Protein AF-A0A1C0SWZ0-F1 (afdb_monomer)

Solvent-accessible surface area (backbone atoms only — not comparable to full-atom values): 7852 Å² total; per-residue (Å²): 133,83,82,77,79,76,58,54,79,42,74,40,42,30,32,33,22,39,70,87,77,15,46,44,78,47,62,51,72,44,34,51,73,51,51,75,74,72,53,58,94,83,51,32,75,45,82,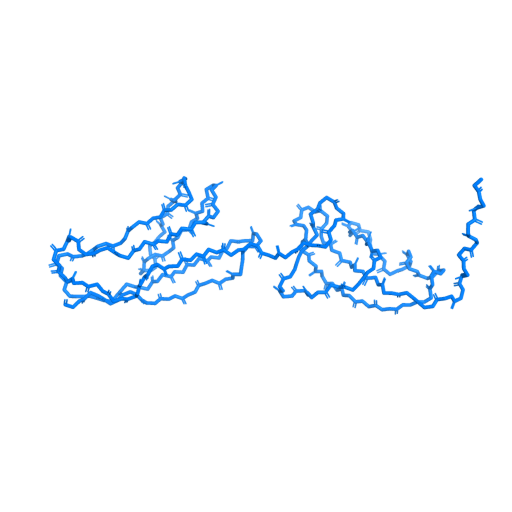39,81,70,53,64,86,59,31,29,40,55,96,91,35,87,37,73,44,62,72,63,50,68,77,51,47,71,30,44,29,67,55,74,38,65,27,38,39,41,61,44,59,71,71,34,62,41,28,49,72,89,41,82,40,84,37,61,86,20,50,55,76,49,63,32,68,51,70,46,74,46,42,38,39,36,78,50,87,72,35,72,74,44,76,51,63,38,38,27,85

Mean predicted aligned error: 4.79 Å

Sequence (137 aa):
MSEEQIDPQMTVNFTIFDPVTGRIDRTGFCVFADVELQKRQGEGLILGSADDVTQYVLDDVITDRPAFSISKTQIAADDVDEAVMHGLPDPVVVKIDDVEHEVAGGSISISSPMPATYRIEIDHWPYLPFNAEIVAS

Foldseek 3Di:
DDPPPQDQQDKFKKWKAQPVQQQTPDIDIDGNVCQVVVDDPRIDMATDDADRQQWGADPRDTGGQDDKDWPDQEFALCQPTKIKIAQADAFFWKAKPNDTDTDHPGMDIDHHNDWDKIWIWGDDPPHHTDIDIRTHD

Radius of gyration: 21.5 Å; Cα contacts (8 Å, |Δi|>4): 296; chains: 1; bounding box: 46×24×67 Å

Nearest PDB structures (foldseek):
  6hpd-assembly1_A  TM=3.408E-01  e=1.268E-01  Formosa agariphila KMM 3901
  5xtz-assembly2_D  TM=4.736E-01  e=1.161E+00  Homo sapiens
  5r69-assembly2_A  TM=4.031E-01  e=4.243E+00  Homo sapiens
  5xtz-assembly2_B  TM=3.197E-01  e=2.610E+00  Homo sapiens

Structure (mmCIF, N/CA/C/O backbone):
data_AF-A0A1C0SWZ0-F1
#
_entry.id   AF-A0A1C0SWZ0-F1
#
loop_
_atom_site.group_PDB
_atom_site.id
_atom_site.type_symbol
_atom_site.label_atom_id
_atom_site.label_alt_id
_atom_site.label_comp_id
_atom_site.label_asym_id
_atom_site.label_entity_id
_atom_site.label_seq_id
_atom_site.pdbx_PDB_ins_code
_atom_site.Cartn_x
_atom_site.Cartn_y
_atom_site.Cartn_z
_atom_site.occupancy
_atom_site.B_iso_or_equiv
_atom_site.auth_seq_id
_atom_site.auth_comp_id
_atom_site.auth_asym_id
_atom_site.auth_atom_id
_atom_site.pdbx_PDB_model_num
ATOM 1 N N . MET A 1 1 ? 7.107 9.648 -40.288 1.00 46.03 1 MET A N 1
ATOM 2 C CA . MET A 1 1 ? 7.462 9.515 -38.864 1.00 46.03 1 MET A CA 1
ATOM 3 C C . MET A 1 1 ? 8.928 9.157 -38.834 1.00 46.03 1 MET A C 1
ATOM 5 O O . MET A 1 1 ? 9.271 8.102 -39.342 1.00 46.03 1 MET A O 1
ATOM 9 N N . SER A 1 2 ? 9.792 10.083 -38.428 1.00 48.81 2 SER A N 1
ATOM 10 C CA . SER A 1 2 ? 11.216 9.797 -38.262 1.00 48.81 2 SER A CA 1
ATOM 11 C C . SER A 1 2 ? 11.376 8.892 -37.048 1.00 48.81 2 SER A C 1
ATOM 13 O O . SER A 1 2 ? 10.945 9.272 -35.962 1.00 48.81 2 SER A O 1
ATOM 15 N N . GLU A 1 3 ? 11.947 7.706 -37.241 1.00 55.59 3 GLU A N 1
ATOM 16 C CA . GLU A 1 3 ? 12.510 6.924 -36.144 1.00 55.59 3 GLU A CA 1
ATOM 17 C C . GLU A 1 3 ? 13.625 7.775 -35.536 1.00 55.59 3 GLU A C 1
ATOM 19 O O . GLU A 1 3 ? 14.647 8.035 -36.174 1.00 55.59 3 GLU A O 1
ATOM 24 N N . GLU A 1 4 ? 13.375 8.321 -34.352 1.00 64.69 4 GLU A N 1
ATOM 25 C CA . GLU A 1 4 ? 14.393 9.016 -33.581 1.00 64.69 4 GLU A CA 1
ATOM 26 C C . GLU A 1 4 ? 15.461 7.971 -33.236 1.00 64.69 4 GLU A C 1
ATOM 28 O O . GLU A 1 4 ? 15.193 6.996 -32.534 1.00 64.69 4 GLU A O 1
ATOM 33 N N . GLN A 1 5 ? 16.645 8.098 -33.838 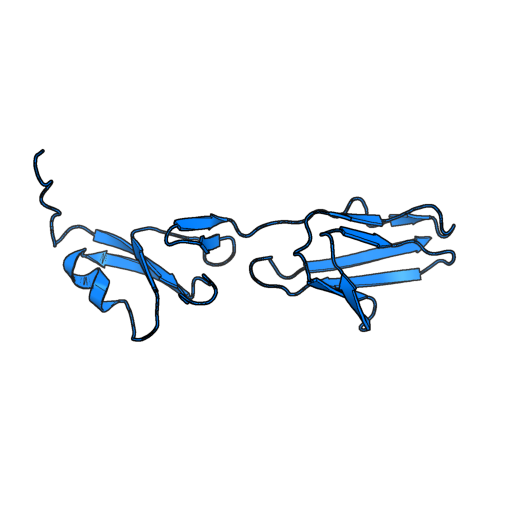1.00 66.81 5 GLN A N 1
ATOM 34 C CA . GLN A 1 5 ? 17.755 7.189 -33.577 1.00 66.81 5 GLN A CA 1
ATOM 35 C C . GLN A 1 5 ? 18.199 7.397 -32.128 1.00 66.81 5 GLN A C 1
ATOM 37 O O . GLN A 1 5 ? 18.814 8.413 -31.811 1.00 66.81 5 GLN A O 1
ATOM 42 N N . ILE A 1 6 ? 17.864 6.451 -31.250 1.00 75.44 6 ILE A N 1
ATOM 43 C CA . ILE A 1 6 ? 18.332 6.455 -29.863 1.00 75.44 6 ILE A CA 1
ATOM 44 C C . ILE A 1 6 ? 19.851 6.269 -29.886 1.00 75.44 6 ILE A C 1
ATOM 46 O O . ILE A 1 6 ? 20.347 5.277 -30.424 1.00 75.44 6 ILE A O 1
ATOM 50 N N . ASP A 1 7 ? 20.586 7.231 -29.326 1.00 87.00 7 ASP A N 1
ATOM 51 C CA . ASP A 1 7 ? 22.040 7.149 -29.202 1.00 87.00 7 ASP A CA 1
ATOM 52 C C . ASP A 1 7 ? 22.402 6.001 -28.242 1.00 87.00 7 ASP A C 1
ATOM 54 O O . ASP A 1 7 ? 22.084 6.077 -27.051 1.00 87.00 7 ASP A O 1
ATOM 58 N N . PRO A 1 8 ? 23.076 4.937 -28.713 1.00 82.38 8 PRO A N 1
ATOM 59 C CA . PRO A 1 8 ? 23.424 3.796 -27.871 1.00 82.38 8 PRO A CA 1
ATOM 60 C C . PRO A 1 8 ? 24.368 4.160 -26.715 1.00 82.38 8 PRO A C 1
ATOM 62 O O . PRO A 1 8 ? 24.462 3.394 -25.756 1.00 82.38 8 PRO A O 1
ATOM 65 N N . GLN A 1 9 ? 25.063 5.303 -26.788 1.00 91.88 9 GLN A N 1
ATOM 66 C CA . GLN A 1 9 ? 25.954 5.800 -25.736 1.00 91.88 9 GLN A CA 1
ATOM 67 C C . GLN A 1 9 ? 25.265 6.749 -24.747 1.00 91.88 9 GLN A C 1
ATOM 69 O O . GLN A 1 9 ? 25.898 7.193 -23.788 1.00 91.88 9 GLN A O 1
ATOM 74 N N . MET A 1 10 ? 23.979 7.052 -24.935 1.00 93.69 10 MET A N 1
ATOM 75 C CA . MET A 1 10 ? 23.220 7.864 -23.991 1.00 93.69 10 MET A CA 1
ATOM 76 C C . MET A 1 10 ? 23.048 7.122 -22.663 1.00 93.69 10 MET A C 1
ATOM 78 O O . MET A 1 10 ? 22.592 5.980 -22.633 1.00 93.69 10 MET A O 1
ATOM 82 N N . THR A 1 11 ? 23.354 7.791 -21.552 1.00 96.12 11 THR A N 1
ATOM 83 C CA . THR A 1 11 ? 23.029 7.287 -20.214 1.00 96.12 11 THR A CA 1
ATOM 84 C C . THR A 1 11 ? 21.528 7.387 -19.955 1.00 96.12 11 THR A C 1
ATOM 86 O O . THR A 1 11 ? 20.931 8.448 -20.138 1.00 96.12 11 THR A O 1
ATOM 89 N N . VAL A 1 12 ? 20.931 6.303 -19.471 1.00 97.00 12 VAL A N 1
ATOM 90 C CA . VAL A 1 12 ? 19.516 6.208 -19.106 1.00 97.00 12 VAL A CA 1
ATOM 91 C C . VAL A 1 12 ? 19.358 5.593 -17.720 1.00 97.00 12 VAL A C 1
ATOM 93 O O . VAL A 1 12 ? 20.190 4.796 -17.286 1.00 97.00 12 VAL A O 1
ATOM 96 N N . ASN A 1 13 ? 18.275 5.956 -17.032 1.00 97.81 13 ASN A N 1
ATOM 97 C CA . ASN A 1 13 ? 17.855 5.273 -15.811 1.00 97.81 13 ASN A CA 1
ATOM 98 C C . ASN A 1 13 ? 17.059 4.017 -16.170 1.00 97.81 13 ASN A C 1
ATOM 100 O O . ASN A 1 13 ? 16.291 4.020 -17.135 1.00 97.81 13 ASN A O 1
ATOM 104 N N . PHE A 1 14 ? 17.202 2.974 -15.366 1.00 97.50 14 PHE A N 1
ATOM 105 C CA . PHE A 1 14 ? 16.424 1.750 -15.471 1.00 97.50 14 PHE A CA 1
ATOM 106 C C . PHE A 1 14 ? 15.915 1.322 -14.095 1.00 97.50 14 PHE A C 1
ATOM 108 O O . PHE A 1 14 ? 16.516 1.619 -13.059 1.00 97.50 14 PHE A O 1
ATOM 115 N N . THR A 1 15 ? 14.821 0.570 -14.110 1.00 98.38 15 THR A N 1
ATOM 116 C CA . THR A 1 15 ? 14.209 -0.046 -12.937 1.00 98.38 15 THR A CA 1
ATOM 117 C C . THR A 1 15 ? 14.034 -1.534 -13.205 1.00 98.38 15 THR A C 1
ATOM 119 O O . THR A 1 15 ? 13.479 -1.927 -14.232 1.00 98.38 15 THR A O 1
ATOM 122 N N . ILE A 1 16 ? 14.532 -2.359 -12.286 1.00 98.25 16 ILE A N 1
ATOM 123 C CA . ILE A 1 16 ? 14.346 -3.809 -12.279 1.00 98.25 16 ILE A CA 1
ATOM 124 C C . ILE A 1 16 ? 13.351 -4.162 -11.183 1.00 98.25 16 ILE A C 1
ATOM 126 O O . ILE A 1 16 ? 13.442 -3.648 -10.064 1.00 98.25 16 ILE A O 1
ATOM 130 N N . PHE A 1 17 ? 12.425 -5.054 -11.502 1.00 98.50 17 PHE A N 1
ATOM 131 C CA . PHE A 1 17 ? 11.328 -5.424 -10.618 1.00 98.50 17 PHE A CA 1
ATOM 132 C C . PHE A 1 17 ? 10.972 -6.905 -10.751 1.00 98.50 17 PHE A C 1
ATOM 134 O O . PHE A 1 17 ? 11.297 -7.547 -11.751 1.00 98.50 17 PHE A O 1
ATOM 141 N N . ASP A 1 18 ? 10.266 -7.439 -9.765 1.00 98.19 18 ASP A N 1
ATOM 142 C CA . ASP A 1 18 ? 9.605 -8.735 -9.843 1.00 98.19 18 ASP A CA 1
ATOM 143 C C . ASP A 1 18 ? 8.353 -8.611 -10.732 1.00 98.19 18 ASP A C 1
ATOM 145 O O . ASP A 1 18 ? 7.403 -7.925 -10.349 1.00 98.19 18 ASP A O 1
ATOM 149 N N . PRO A 1 19 ? 8.296 -9.274 -11.901 1.00 97.56 19 PRO A N 1
ATOM 150 C CA . PRO A 1 19 ? 7.167 -9.153 -12.819 1.00 97.56 19 PRO A CA 1
ATOM 151 C C . PRO A 1 19 ? 5.881 -9.809 -12.296 1.00 97.56 19 PRO A C 1
ATOM 153 O O . PRO A 1 19 ? 4.821 -9.597 -12.877 1.00 97.56 19 PRO A O 1
ATOM 156 N N . VAL A 1 20 ? 5.952 -10.617 -11.233 1.00 96.81 20 VAL A N 1
ATOM 157 C CA . VAL A 1 20 ? 4.778 -11.242 -10.607 1.00 96.81 20 VAL A CA 1
ATOM 158 C C . VAL A 1 20 ? 4.100 -10.281 -9.635 1.00 96.81 20 VAL A C 1
ATOM 160 O O . VAL A 1 20 ? 2.874 -10.214 -9.597 1.00 96.81 20 VAL A O 1
ATOM 163 N N . THR A 1 21 ? 4.879 -9.553 -8.835 1.00 96.88 21 THR A N 1
ATOM 164 C CA . THR A 1 21 ? 4.352 -8.702 -7.751 1.00 96.88 21 THR A CA 1
ATOM 165 C C . THR A 1 21 ? 4.438 -7.207 -8.048 1.00 96.88 21 THR A C 1
ATOM 167 O O . THR A 1 21 ? 3.824 -6.404 -7.344 1.00 96.88 21 THR A O 1
ATOM 170 N N . GLY A 1 22 ? 5.220 -6.812 -9.051 1.00 97.88 22 GLY A N 1
ATOM 171 C CA . GLY A 1 22 ? 5.545 -5.419 -9.338 1.00 97.88 22 GLY A CA 1
ATOM 172 C C . GLY A 1 22 ? 6.594 -4.818 -8.401 1.00 97.88 22 GLY A C 1
ATOM 173 O O . GLY A 1 22 ? 6.934 -3.644 -8.535 1.00 97.88 22 GLY A O 1
ATOM 174 N N . ARG A 1 23 ? 7.111 -5.578 -7.428 1.00 98.19 23 ARG A N 1
ATOM 175 C CA . ARG A 1 23 ? 8.074 -5.073 -6.446 1.00 98.19 23 ARG A CA 1
ATOM 176 C C . ARG A 1 23 ? 9.368 -4.644 -7.115 1.00 98.19 23 ARG A C 1
ATOM 178 O O . ARG A 1 23 ? 9.989 -5.431 -7.817 1.00 98.19 23 ARG A O 1
ATOM 185 N N . ILE A 1 24 ? 9.786 -3.408 -6.866 1.00 98.38 24 ILE A N 1
ATOM 186 C CA . ILE A 1 24 ? 11.070 -2.906 -7.349 1.00 98.38 24 ILE A CA 1
ATOM 187 C C . ILE A 1 24 ? 12.180 -3.545 -6.518 1.00 98.38 24 ILE A C 1
ATOM 189 O O . ILE A 1 24 ? 12.188 -3.442 -5.292 1.00 98.38 24 ILE A O 1
ATOM 193 N N . ASP A 1 25 ? 13.120 -4.187 -7.203 1.00 96.88 25 ASP A N 1
ATOM 194 C CA . ASP A 1 25 ? 14.280 -4.819 -6.576 1.00 96.88 25 ASP A CA 1
ATOM 195 C C . ASP A 1 25 ? 15.501 -3.900 -6.601 1.00 96.88 25 ASP A C 1
ATOM 197 O O . ASP A 1 25 ? 16.351 -3.960 -5.712 1.00 96.88 25 ASP A O 1
ATOM 201 N N . ARG A 1 26 ? 15.635 -3.097 -7.666 1.00 95.75 26 ARG A N 1
ATOM 202 C CA . ARG A 1 26 ? 16.730 -2.136 -7.830 1.00 95.75 26 ARG A CA 1
ATOM 203 C C . ARG A 1 26 ? 16.442 -1.109 -8.914 1.00 95.75 26 ARG A C 1
ATOM 205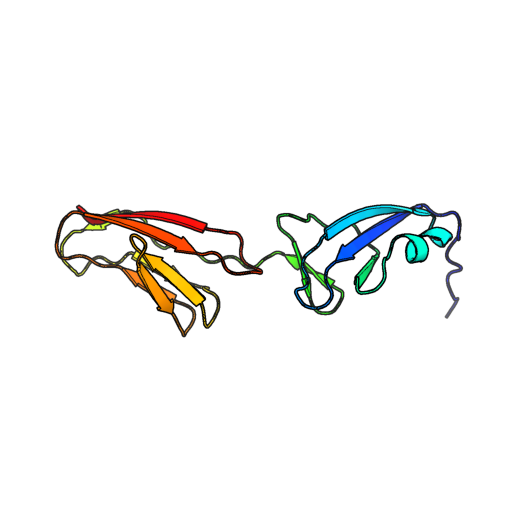 O O . ARG A 1 26 ? 15.827 -1.409 -9.936 1.00 95.75 26 ARG A O 1
ATOM 212 N N . THR A 1 27 ? 17.020 0.068 -8.735 1.00 97.19 27 THR A N 1
ATOM 213 C CA . THR A 1 27 ? 17.116 1.106 -9.759 1.00 97.19 27 THR A CA 1
ATOM 214 C C . THR A 1 27 ? 18.578 1.434 -10.022 1.00 97.19 27 THR A C 1
ATOM 216 O O . THR A 1 27 ? 19.463 1.167 -9.204 1.00 97.19 27 THR A O 1
ATOM 219 N N . GLY A 1 28 ? 18.865 1.959 -11.205 1.00 96.62 28 GLY A N 1
ATOM 220 C CA . GLY A 1 28 ? 20.222 2.316 -11.581 1.00 96.62 28 GLY A CA 1
ATOM 221 C C . GLY A 1 28 ? 20.260 3.113 -12.867 1.00 96.62 28 GLY A C 1
ATOM 222 O O . GLY A 1 28 ? 19.230 3.473 -13.433 1.00 96.62 28 GLY A O 1
ATOM 223 N N . PHE A 1 29 ? 21.472 3.376 -13.338 1.00 97.00 29 PHE A N 1
ATOM 224 C CA . PHE A 1 29 ? 21.700 4.010 -14.625 1.00 97.00 29 PHE A CA 1
ATOM 225 C C . PHE A 1 29 ? 22.865 3.341 -15.345 1.00 97.00 29 PHE A C 1
ATOM 227 O O . PHE A 1 29 ? 23.820 2.877 -14.723 1.00 97.00 29 PHE A O 1
ATOM 234 N N . CYS A 1 30 ? 22.775 3.276 -16.665 1.00 96.81 30 CYS A N 1
ATOM 235 C CA . CYS A 1 30 ? 23.827 2.771 -17.542 1.00 96.81 30 CYS A CA 1
ATOM 236 C C . CYS A 1 30 ? 23.653 3.380 -18.937 1.00 96.81 30 CYS A C 1
ATOM 238 O O . CYS A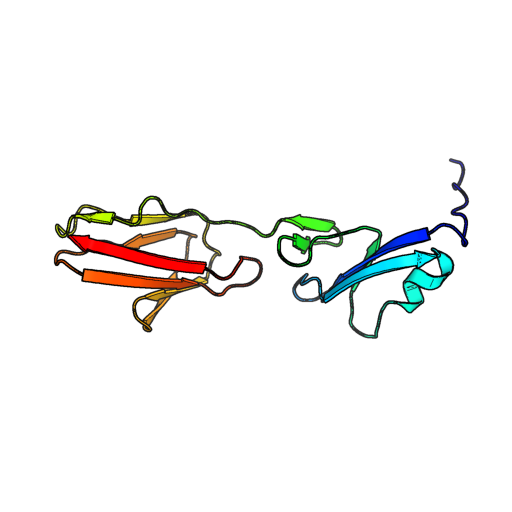 1 30 ? 22.721 4.150 -19.164 1.00 96.81 30 CYS A O 1
ATOM 240 N N . VAL A 1 31 ? 24.555 3.077 -19.867 1.00 97.19 31 VAL A N 1
ATOM 241 C CA . VAL A 1 31 ? 24.340 3.440 -21.274 1.00 97.19 31 VAL A CA 1
ATOM 242 C C . VAL A 1 31 ? 23.202 2.606 -21.859 1.00 97.19 31 VAL A C 1
ATOM 244 O O . VAL A 1 31 ? 23.031 1.449 -21.483 1.00 97.19 31 VAL A O 1
ATOM 247 N N . PHE A 1 32 ? 22.432 3.173 -22.788 1.00 95.25 32 PHE 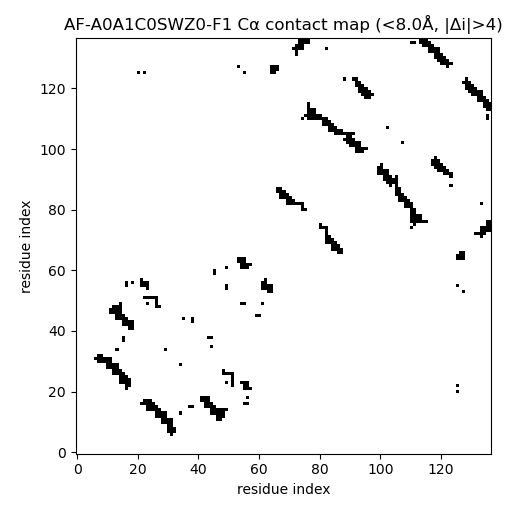A N 1
ATOM 248 C CA . PHE A 1 32 ? 21.252 2.525 -23.366 1.00 95.25 32 PHE A CA 1
ATOM 249 C C . PHE A 1 32 ? 21.555 1.127 -23.928 1.00 95.25 32 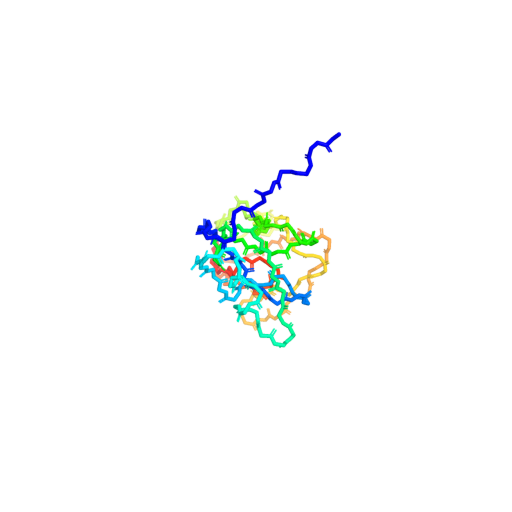PHE A C 1
ATOM 251 O O . PHE A 1 32 ? 20.777 0.198 -23.725 1.00 95.25 32 PHE A O 1
ATOM 258 N N . ALA A 1 33 ? 22.717 0.954 -24.567 1.00 95.62 33 ALA A N 1
ATOM 259 C CA . ALA A 1 33 ? 23.155 -0.336 -25.101 1.00 95.62 33 ALA A CA 1
ATOM 260 C C . ALA A 1 33 ? 23.330 -1.441 -24.035 1.00 95.62 33 ALA A C 1
ATOM 262 O O . ALA A 1 33 ? 23.226 -2.621 -24.369 1.00 95.62 33 ALA A O 1
ATOM 263 N N . ASP A 1 34 ? 23.558 -1.071 -22.771 1.00 96.81 34 ASP A N 1
ATOM 264 C CA . ASP A 1 34 ? 23.830 -2.000 -21.669 1.00 96.81 34 ASP A CA 1
ATOM 265 C C . ASP A 1 34 ? 22.600 -2.270 -20.786 1.00 96.81 34 ASP A C 1
ATOM 267 O O . ASP A 1 34 ? 22.688 -3.071 -19.853 1.00 96.81 34 ASP A O 1
ATOM 271 N N . VAL A 1 35 ? 21.454 -1.631 -21.054 1.00 96.31 35 VAL A N 1
ATOM 272 C CA . VAL A 1 35 ? 20.241 -1.734 -20.220 1.00 96.31 35 VAL A CA 1
ATOM 273 C C . VAL A 1 35 ? 19.758 -3.178 -20.103 1.00 96.31 35 VAL A C 1
ATOM 275 O O . VAL A 1 35 ? 19.564 -3.674 -18.995 1.00 96.31 35 VAL A O 1
ATOM 278 N N . GLU A 1 36 ? 19.642 -3.889 -21.225 1.00 95.88 36 GLU A N 1
ATOM 279 C CA . GLU A 1 36 ? 19.202 -5.291 -21.238 1.00 95.88 36 GLU A CA 1
ATOM 280 C C . GLU A 1 36 ? 20.164 -6.220 -20.478 1.00 95.88 36 GLU A C 1
ATOM 282 O O . GLU A 1 36 ? 19.746 -7.251 -19.952 1.00 95.88 36 GLU A O 1
ATOM 287 N N . LEU A 1 37 ? 21.444 -5.845 -20.348 1.00 96.75 37 LEU A N 1
ATOM 288 C CA . LEU A 1 37 ? 22.433 -6.609 -19.580 1.00 96.75 37 LEU A CA 1
ATOM 289 C C . LEU A 1 37 ? 22.218 -6.492 -18.063 1.00 96.75 37 LEU A C 1
ATOM 291 O O . LEU A 1 37 ? 22.757 -7.301 -17.306 1.00 96.75 37 LEU A O 1
ATOM 295 N N . GLN A 1 38 ? 21.447 -5.499 -17.603 1.00 96.50 38 GLN A N 1
ATOM 296 C CA . GLN A 1 38 ? 21.171 -5.286 -16.178 1.00 96.50 38 GLN A CA 1
ATOM 297 C C . GLN A 1 38 ? 20.104 -6.238 -15.630 1.00 96.50 38 GLN A C 1
ATOM 299 O O . GLN A 1 38 ? 20.027 -6.443 -14.413 1.00 96.50 38 GLN A O 1
ATOM 304 N N . LYS A 1 39 ? 19.280 -6.816 -16.509 1.00 96.25 39 LYS A N 1
ATOM 305 C CA . LYS A 1 39 ? 18.206 -7.749 -16.171 1.00 96.25 39 LYS A CA 1
ATOM 306 C C . LYS A 1 39 ? 18.745 -9.171 -16.012 1.00 96.25 39 LYS A C 1
ATOM 308 O O . LYS A 1 39 ? 19.467 -9.684 -16.864 1.00 96.25 39 LYS A O 1
ATOM 313 N N . ARG A 1 40 ? 18.355 -9.847 -14.932 1.00 96.94 40 ARG A N 1
ATOM 314 C CA . ARG A 1 40 ? 18.587 -11.284 -14.728 1.00 96.94 40 ARG A CA 1
ATOM 315 C C . ARG A 1 40 ? 17.380 -12.080 -15.215 1.00 96.94 40 ARG A C 1
ATOM 317 O O . ARG A 1 40 ? 16.293 -11.553 -15.450 1.00 96.94 40 ARG A O 1
ATOM 324 N N . GLN A 1 41 ? 17.571 -13.388 -15.367 1.00 96.81 41 GLN A N 1
ATOM 325 C CA . GLN A 1 41 ? 16.482 -14.289 -15.730 1.00 96.81 41 GLN A CA 1
ATOM 326 C C . GLN A 1 41 ? 15.353 -14.217 -14.691 1.00 96.81 41 GLN A C 1
ATOM 328 O O . GLN A 1 41 ? 15.598 -14.402 -13.503 1.00 96.81 41 GLN A O 1
ATOM 333 N N . GLY A 1 42 ? 14.125 -13.993 -15.164 1.00 96.31 42 GLY A N 1
ATOM 334 C CA . GLY A 1 42 ? 12.923 -13.921 -14.328 1.00 96.31 42 GLY A CA 1
ATOM 335 C C . GLY A 1 42 ? 12.547 -12.517 -13.853 1.00 96.31 42 GLY A C 1
ATOM 336 O O . GLY A 1 42 ? 11.461 -12.359 -13.317 1.00 96.31 42 GLY A O 1
ATOM 337 N N . GLU A 1 43 ? 13.381 -11.503 -14.085 1.00 97.81 43 GLU A N 1
ATOM 338 C CA . GLU A 1 43 ? 13.095 -10.126 -13.669 1.00 97.81 43 GLU A CA 1
ATOM 339 C C . GLU A 1 43 ? 12.393 -9.319 -14.777 1.00 97.81 43 GLU A C 1
ATOM 341 O O . GLU A 1 43 ? 12.547 -9.577 -15.976 1.00 97.81 43 GLU A O 1
ATOM 346 N N . GLY A 1 44 ? 11.627 -8.310 -14.380 1.00 97.62 44 GLY A N 1
ATOM 347 C CA . GLY A 1 44 ? 11.117 -7.243 -15.231 1.00 97.62 44 GLY A CA 1
ATOM 348 C C . GLY A 1 44 ? 12.148 -6.125 -15.401 1.00 97.62 44 GLY A C 1
ATOM 349 O O . GLY A 1 44 ? 13.021 -5.938 -14.556 1.00 97.62 44 GLY A O 1
ATOM 350 N N . LEU A 1 45 ? 12.063 -5.388 -16.509 1.00 97.94 45 LEU A N 1
ATOM 351 C CA . LEU A 1 45 ? 12.880 -4.202 -16.762 1.00 97.94 45 LEU A CA 1
ATOM 352 C C . LEU A 1 45 ? 12.018 -3.131 -17.423 1.00 97.94 45 LEU A C 1
ATOM 354 O O . LEU A 1 45 ? 11.354 -3.417 -18.415 1.00 97.94 45 LEU A O 1
ATOM 358 N N . ILE A 1 46 ? 12.082 -1.907 -16.904 1.00 97.69 46 ILE A N 1
ATOM 359 C CA . ILE A 1 46 ? 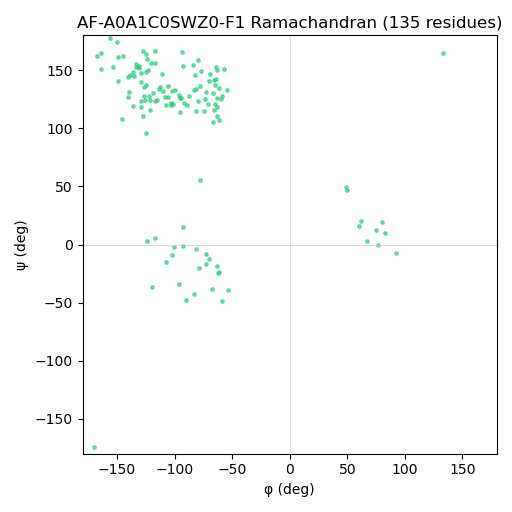11.544 -0.709 -17.555 1.00 97.69 46 ILE A CA 1
ATOM 360 C C . ILE A 1 46 ? 12.568 0.426 -17.508 1.00 97.69 46 ILE A C 1
ATOM 362 O O . ILE A 1 46 ? 13.416 0.495 -16.614 1.00 97.69 46 ILE A O 1
ATOM 366 N N . LEU A 1 47 ? 12.486 1.334 -18.480 1.00 97.25 47 LEU A N 1
ATOM 367 C CA . LEU A 1 47 ? 13.263 2.570 -18.472 1.00 97.25 47 LEU A CA 1
ATOM 368 C C . LEU A 1 47 ? 12.618 3.577 -17.521 1.00 97.25 47 LEU A C 1
ATOM 370 O O . LEU A 1 47 ? 11.405 3.771 -17.540 1.00 97.25 47 LEU A O 1
ATOM 374 N N . GLY A 1 48 ? 13.442 4.245 -16.723 1.00 95.19 48 GLY A N 1
ATOM 375 C CA . GLY A 1 48 ? 12.986 5.212 -15.734 1.00 95.19 48 GLY A CA 1
ATOM 376 C C . GLY A 1 48 ? 13.640 5.027 -14.374 1.00 95.19 48 GLY A C 1
ATOM 377 O O . GLY A 1 48 ? 14.258 4.004 -14.080 1.00 95.19 48 GLY A O 1
ATOM 378 N N . SER A 1 49 ? 13.506 6.064 -13.554 1.00 94.19 49 SER A N 1
ATOM 379 C CA . SER A 1 49 ? 13.900 6.053 -12.149 1.00 94.19 49 SER A CA 1
ATOM 380 C C . SER A 1 49 ? 12.645 5.899 -11.306 1.00 94.19 49 SER A C 1
ATOM 382 O O . SER A 1 49 ? 11.692 6.647 -11.511 1.00 94.19 49 SER A O 1
ATOM 384 N N . ALA A 1 50 ? 12.681 4.980 -10.352 1.00 97.31 50 ALA A N 1
ATOM 385 C CA . ALA A 1 50 ? 11.635 4.785 -9.362 1.00 97.31 50 ALA A CA 1
ATOM 386 C C . ALA A 1 50 ? 12.209 4.890 -7.942 1.00 97.31 50 ALA A C 1
ATOM 388 O O . ALA A 1 50 ? 13.416 4.729 -7.734 1.00 97.31 50 ALA A O 1
ATOM 389 N N . ASP A 1 51 ? 11.340 5.154 -6.975 1.00 97.50 51 ASP A N 1
ATOM 390 C CA . ASP A 1 51 ? 11.626 5.009 -5.549 1.00 97.50 51 ASP A CA 1
ATOM 391 C C . ASP A 1 51 ? 11.130 3.627 -5.091 1.00 97.50 51 ASP A C 1
ATOM 393 O O . ASP A 1 51 ? 9.938 3.331 -5.127 1.00 97.50 51 ASP A O 1
ATOM 397 N N . ASP A 1 52 ? 12.052 2.750 -4.699 1.00 95.56 52 ASP A N 1
ATOM 398 C CA . ASP A 1 52 ? 11.772 1.350 -4.353 1.00 95.56 52 ASP A CA 1
ATOM 399 C C . ASP A 1 52 ? 11.036 1.173 -3.013 1.00 95.56 52 ASP A C 1
ATOM 401 O O . ASP A 1 52 ? 10.574 0.075 -2.687 1.00 95.56 52 ASP A O 1
ATOM 405 N N . VAL A 1 53 ? 10.885 2.250 -2.238 1.00 95.56 53 VAL A N 1
ATOM 406 C CA . VAL A 1 53 ? 10.131 2.260 -0.982 1.00 95.56 53 VAL A CA 1
ATOM 407 C C . VAL A 1 53 ? 8.673 2.615 -1.241 1.00 95.56 53 VAL A C 1
ATOM 409 O O . VAL A 1 53 ? 7.773 1.945 -0.726 1.00 95.56 53 VAL A O 1
ATOM 412 N N . THR A 1 54 ? 8.441 3.671 -2.018 1.00 96.88 54 THR A N 1
ATOM 413 C CA . THR A 1 54 ? 7.130 4.313 -2.193 1.00 96.88 54 THR A CA 1
ATOM 414 C C . THR A 1 54 ? 6.434 3.956 -3.498 1.00 96.88 54 THR A C 1
ATOM 416 O O . THR A 1 54 ? 5.252 4.261 -3.636 1.00 96.88 54 THR A O 1
ATOM 419 N N . GLN A 1 55 ? 7.110 3.275 -4.424 1.00 98.38 55 GLN A N 1
ATOM 420 C CA . GLN A 1 55 ? 6.568 2.925 -5.735 1.00 98.38 55 GLN A CA 1
ATOM 421 C C . GLN A 1 55 ? 6.692 1.426 -6.026 1.00 98.38 55 GLN A C 1
ATOM 423 O O . GLN A 1 55 ? 7.373 0.670 -5.331 1.00 98.38 55 GLN A O 1
ATOM 428 N N . TYR A 1 56 ? 5.980 0.989 -7.056 1.00 98.44 56 TYR A N 1
ATOM 429 C CA . TYR A 1 56 ? 6.046 -0.349 -7.629 1.00 98.44 56 TYR A CA 1
ATOM 430 C C . TYR A 1 56 ? 5.724 -0.284 -9.126 1.00 98.44 56 TYR A C 1
ATOM 432 O O . TYR A 1 56 ? 5.384 0.777 -9.645 1.00 98.44 56 TYR A O 1
ATOM 440 N N . VAL A 1 57 ? 5.850 -1.398 -9.839 1.00 98.25 57 VAL A N 1
ATOM 441 C CA . VAL A 1 57 ? 5.495 -1.487 -11.258 1.00 98.25 57 VAL A CA 1
ATOM 442 C C . VAL A 1 57 ? 4.159 -2.206 -11.414 1.00 98.25 57 VAL A C 1
ATOM 444 O O . VAL A 1 57 ? 4.026 -3.361 -11.018 1.00 98.25 57 VAL A O 1
ATOM 447 N N . LEU A 1 58 ? 3.186 -1.535 -12.024 1.00 97.56 58 LEU A N 1
ATOM 448 C CA 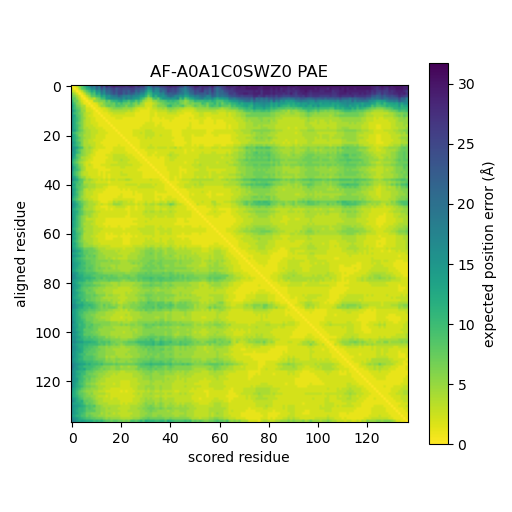. LEU A 1 58 ? 1.898 -2.106 -12.417 1.00 97.56 58 LEU A CA 1
ATOM 449 C C . LEU A 1 58 ? 1.739 -1.929 -13.925 1.00 97.56 58 LEU A C 1
ATOM 451 O O . LEU A 1 58 ? 1.849 -0.808 -14.412 1.00 97.56 58 LEU A O 1
ATOM 455 N N . ASP A 1 59 ? 1.501 -3.022 -14.653 1.00 95.94 59 ASP A N 1
ATOM 456 C CA . ASP A 1 59 ? 1.325 -3.012 -16.114 1.00 95.94 59 ASP A CA 1
ATOM 457 C C . ASP A 1 59 ? 2.439 -2.238 -16.854 1.00 95.94 59 ASP A C 1
ATOM 459 O O . ASP A 1 59 ? 2.177 -1.401 -17.716 1.00 95.94 59 ASP A O 1
ATOM 463 N N . ASP A 1 60 ? 3.697 -2.503 -16.476 1.00 95.44 60 ASP A N 1
ATOM 464 C CA . ASP A 1 60 ? 4.913 -1.847 -16.991 1.00 95.44 60 ASP A CA 1
ATOM 465 C C . ASP A 1 60 ? 4.994 -0.323 -16.740 1.00 95.44 60 ASP A C 1
ATOM 467 O O . ASP A 1 60 ? 5.777 0.387 -17.376 1.00 95.44 60 ASP A O 1
ATOM 471 N N . VAL A 1 61 ? 4.231 0.195 -15.770 1.00 97.31 61 VAL A N 1
ATOM 472 C CA . VAL A 1 61 ? 4.235 1.607 -15.363 1.00 97.31 61 VAL A CA 1
ATOM 473 C C . VAL A 1 61 ? 4.653 1.755 -13.900 1.00 97.31 61 VAL A C 1
ATOM 475 O O . VAL A 1 61 ? 4.098 1.114 -13.006 1.00 97.31 61 VAL A O 1
ATOM 478 N N . ILE A 1 62 ? 5.611 2.653 -13.640 1.00 98.00 62 ILE A N 1
ATOM 479 C CA . ILE A 1 62 ? 5.978 3.067 -12.277 1.00 98.00 62 ILE A CA 1
ATOM 480 C C . ILE A 1 62 ? 4.767 3.752 -11.643 1.00 98.00 62 ILE A C 1
ATOM 482 O O . ILE A 1 62 ? 4.297 4.780 -12.129 1.00 98.00 62 ILE A O 1
ATOM 486 N N . THR A 1 63 ? 4.278 3.170 -10.559 1.00 98.12 63 THR A N 1
ATOM 487 C CA . THR A 1 63 ? 3.043 3.545 -9.878 1.00 98.12 63 THR A CA 1
ATOM 488 C C . THR A 1 63 ? 3.330 3.728 -8.394 1.00 98.12 63 THR A C 1
ATOM 490 O O . THR A 1 63 ? 4.074 2.949 -7.801 1.00 98.12 63 THR A O 1
ATOM 493 N N . ASP A 1 64 ? 2.734 4.742 -7.774 1.00 97.94 64 ASP A N 1
ATOM 494 C CA . ASP A 1 64 ? 2.841 4.923 -6.327 1.00 97.94 64 ASP A CA 1
ATOM 495 C C . ASP A 1 64 ? 2.144 3.774 -5.591 1.00 97.94 64 ASP A C 1
ATOM 497 O O . ASP A 1 64 ? 1.082 3.287 -5.995 1.00 97.94 64 ASP A O 1
ATOM 501 N N . ARG A 1 65 ? 2.737 3.334 -4.483 1.00 97.19 65 ARG A N 1
ATOM 502 C CA . ARG A 1 65 ? 2.115 2.344 -3.609 1.00 97.19 65 ARG A CA 1
ATOM 503 C C . ARG A 1 65 ? 0.807 2.917 -3.056 1.00 97.19 65 ARG A C 1
ATOM 505 O O . ARG A 1 65 ? 0.782 4.071 -2.618 1.00 97.19 65 ARG A O 1
ATOM 512 N N . PRO A 1 66 ? -0.283 2.136 -3.055 1.00 96.19 66 PRO A N 1
ATOM 513 C CA . PRO A 1 66 ? -1.554 2.602 -2.530 1.00 96.19 66 PRO A CA 1
ATOM 514 C C . PRO A 1 66 ? -1.452 2.884 -1.027 1.00 96.19 66 PRO A C 1
ATOM 516 O O . PRO A 1 66 ? -0.646 2.295 -0.301 1.00 96.19 66 PRO A O 1
ATOM 519 N N . ALA A 1 67 ? -2.303 3.794 -0.565 1.00 94.38 67 ALA A N 1
ATOM 520 C CA . ALA A 1 67 ? -2.409 4.184 0.830 1.00 94.38 67 ALA A CA 1
ATOM 521 C C . ALA A 1 67 ? -3.839 3.970 1.329 1.00 94.38 67 ALA A C 1
ATOM 523 O O . ALA A 1 67 ? -4.804 4.102 0.576 1.00 94.38 67 ALA A O 1
ATOM 524 N N . PHE A 1 68 ? -3.963 3.685 2.619 1.00 95.75 68 PHE A N 1
ATOM 525 C CA . PHE A 1 68 ? -5.222 3.709 3.354 1.00 95.75 68 PHE A CA 1
ATOM 526 C C . PHE A 1 68 ? -5.154 4.780 4.442 1.00 95.75 68 PHE A C 1
ATOM 528 O O . PHE A 1 68 ? -4.083 5.297 4.765 1.00 95.75 68 PHE A O 1
ATOM 535 N N . SER A 1 69 ? -6.301 5.122 5.016 1.00 96.06 69 SER A N 1
ATOM 536 C CA . SER A 1 69 ? -6.391 6.109 6.092 1.00 96.06 69 SER A CA 1
ATOM 537 C C . SER A 1 69 ? -7.088 5.535 7.313 1.00 96.06 69 SER A C 1
ATOM 539 O O . SER A 1 69 ? -8.028 4.757 7.169 1.00 96.06 69 SER A O 1
ATOM 541 N N . ILE A 1 70 ? -6.700 6.007 8.493 1.00 97.25 70 ILE A N 1
ATOM 542 C CA . ILE A 1 70 ? -7.398 5.772 9.757 1.00 97.25 70 ILE A CA 1
ATOM 543 C C . ILE A 1 70 ? -8.035 7.083 10.227 1.00 97.25 70 ILE A C 1
ATOM 545 O O . ILE A 1 70 ? -7.386 8.129 10.203 1.00 97.25 70 ILE A O 1
ATOM 549 N N . SER A 1 71 ? -9.309 7.049 10.625 1.00 97.88 71 SER A N 1
ATOM 550 C CA . SER A 1 71 ? -10.050 8.258 11.008 1.00 97.88 71 SER A CA 1
ATOM 551 C C . SER A 1 71 ? -9.522 8.894 12.298 1.00 97.88 71 SER A C 1
ATOM 553 O O . SER A 1 71 ? -9.471 10.119 12.403 1.00 97.88 71 SER A O 1
ATOM 555 N N . LYS A 1 72 ? -9.127 8.067 13.274 1.00 97.56 72 LYS A N 1
ATOM 556 C CA . LYS A 1 72 ? -8.574 8.469 14.575 1.00 97.56 72 LYS A CA 1
ATOM 557 C C . LYS A 1 72 ? -7.957 7.281 15.313 1.00 97.56 72 LYS A C 1
ATOM 559 O O . LYS A 1 72 ? -8.262 6.133 15.015 1.00 97.56 72 LYS A O 1
ATOM 564 N N . THR A 1 73 ? -7.121 7.579 16.304 1.00 97.88 73 THR A N 1
ATOM 565 C CA . THR A 1 73 ? -6.438 6.601 17.175 1.00 97.88 73 THR A CA 1
ATOM 566 C C . THR A 1 73 ? -6.843 6.716 18.647 1.00 97.88 73 THR A C 1
ATOM 568 O O . THR A 1 73 ? -6.268 6.060 19.508 1.00 97.88 73 THR A O 1
ATOM 571 N N . GLN A 1 74 ? -7.820 7.569 18.948 1.00 98.31 74 GLN A N 1
ATOM 572 C CA . GLN A 1 74 ? -8.366 7.792 20.285 1.00 98.31 74 GLN A CA 1
ATOM 573 C C . GLN A 1 74 ? -9.883 7.669 20.182 1.00 98.31 74 GLN A C 1
ATOM 575 O O . GLN A 1 74 ? -10.483 8.380 19.369 1.00 98.31 74 GLN A O 1
ATOM 580 N N . ILE A 1 75 ? -10.475 6.772 20.963 1.00 98.31 75 ILE A N 1
ATOM 581 C CA . ILE A 1 75 ? -11.919 6.522 20.994 1.00 98.31 75 ILE A CA 1
ATOM 582 C C . ILE A 1 75 ? -12.440 6.510 22.432 1.00 98.31 75 ILE A C 1
ATOM 584 O O . ILE A 1 75 ? -11.696 6.212 23.367 1.00 98.31 75 ILE A O 1
ATOM 588 N N . ALA A 1 76 ? -13.716 6.837 22.620 1.00 98.25 76 ALA A N 1
ATOM 589 C CA . ALA A 1 76 ? -14.377 6.620 23.903 1.00 98.25 76 ALA A CA 1
ATOM 590 C C . ALA A 1 76 ? -14.588 5.120 24.164 1.00 98.25 76 ALA A C 1
ATOM 592 O O . ALA A 1 76 ? -14.950 4.363 23.264 1.00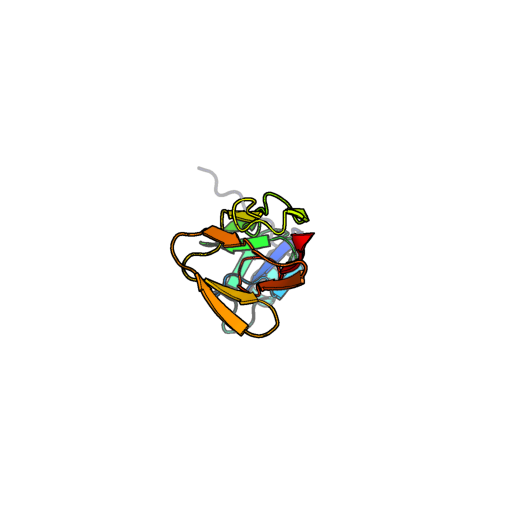 98.25 76 ALA A O 1
ATOM 593 N N . ALA A 1 77 ? -14.397 4.689 25.411 1.00 97.50 77 ALA A N 1
ATOM 594 C CA . ALA A 1 77 ? -14.713 3.330 25.850 1.00 97.50 77 ALA A CA 1
ATOM 595 C C . ALA A 1 77 ? -16.231 3.124 26.086 1.00 97.50 77 ALA A C 1
ATOM 597 O O . ALA A 1 77 ? -16.650 2.769 27.189 1.00 97.50 77 ALA A O 1
ATOM 598 N N . ASP A 1 78 ? -17.066 3.400 25.079 1.00 97.25 78 ASP A N 1
ATOM 599 C CA . ASP A 1 78 ? -18.536 3.380 25.168 1.00 97.25 78 ASP A CA 1
ATOM 600 C C . ASP A 1 78 ? -19.239 2.465 24.148 1.00 97.25 78 ASP A C 1
ATOM 602 O O . ASP A 1 78 ? -20.468 2.404 24.136 1.00 97.25 78 ASP A O 1
ATOM 606 N N . ASP A 1 79 ? -18.470 1.739 23.330 1.00 95.06 79 ASP A N 1
ATOM 607 C CA . ASP A 1 79 ? -18.949 0.889 22.225 1.00 95.06 79 ASP A CA 1
ATOM 608 C C . ASP A 1 79 ? -19.742 1.626 21.124 1.00 95.06 79 ASP A C 1
ATOM 610 O O . ASP A 1 79 ? -20.441 1.008 20.324 1.00 95.06 79 ASP A O 1
ATOM 614 N N . VAL A 1 80 ? -19.648 2.957 21.077 1.00 96.81 80 VAL A N 1
ATOM 615 C CA . VAL A 1 80 ? -20.290 3.813 20.067 1.00 96.81 80 VAL A CA 1
ATOM 616 C C . VAL A 1 80 ? -19.241 4.594 19.285 1.00 96.81 80 VAL A C 1
ATOM 618 O O . VAL A 1 80 ? -19.402 4.827 18.086 1.00 96.81 80 VAL A O 1
ATOM 621 N N . ASP A 1 81 ? -18.169 5.017 19.950 1.00 97.88 81 ASP A N 1
ATOM 622 C CA . ASP A 1 81 ? -17.112 5.779 19.316 1.00 97.88 81 ASP A CA 1
ATOM 623 C C . ASP A 1 81 ? -16.119 4.877 18.568 1.00 97.88 81 ASP A C 1
ATOM 625 O O . ASP A 1 81 ? -15.398 4.080 19.163 1.00 97.88 81 ASP A O 1
ATOM 629 N N . GLU A 1 82 ? -16.066 5.016 17.241 1.00 97.75 82 GLU A N 1
ATOM 630 C CA . GLU A 1 82 ? -15.332 4.091 16.370 1.00 97.75 82 GLU A CA 1
ATOM 631 C C . GLU A 1 82 ? -14.119 4.732 15.686 1.00 97.75 82 GLU A C 1
ATOM 633 O O . GLU A 1 82 ? -14.197 5.815 15.093 1.00 97.75 82 GLU A O 1
ATOM 638 N N . ALA A 1 83 ? -12.998 4.013 15.686 1.00 97.81 83 ALA A N 1
ATOM 639 C CA . ALA A 1 83 ? -11.893 4.244 14.766 1.00 97.81 83 ALA A CA 1
ATOM 640 C C . ALA A 1 83 ? -12.150 3.441 13.487 1.00 97.81 83 ALA A C 1
ATOM 642 O O . ALA A 1 83 ? -12.402 2.241 13.548 1.00 97.81 83 ALA A O 1
ATOM 643 N N . VAL A 1 84 ? -12.083 4.091 12.326 1.00 97.62 84 VAL A N 1
ATOM 644 C CA . VAL A 1 84 ? -12.412 3.465 11.039 1.00 97.62 84 VAL A CA 1
ATOM 645 C C . VAL A 1 84 ? -11.216 3.555 10.106 1.00 97.62 84 VAL A C 1
ATOM 647 O O . VAL A 1 84 ? -10.667 4.640 9.894 1.00 97.62 84 VAL A O 1
ATOM 650 N N . MET A 1 85 ? -10.818 2.415 9.546 1.00 96.81 85 MET A N 1
ATOM 651 C CA . MET A 1 85 ? -9.820 2.334 8.484 1.00 96.81 85 MET A CA 1
ATOM 652 C C . MET A 1 85 ? -10.511 2.189 7.126 1.00 96.81 85 MET A C 1
ATOM 654 O O . MET A 1 85 ? -11.413 1.367 6.976 1.00 96.81 85 MET A O 1
ATOM 658 N N . HIS A 1 86 ? -10.082 2.979 6.139 1.00 96.38 86 HIS A N 1
ATOM 659 C CA . HIS A 1 86 ? -10.646 3.024 4.785 1.00 96.38 86 HIS A CA 1
ATOM 660 C C . HIS A 1 86 ? -9.566 2.889 3.715 1.00 96.38 86 HIS A C 1
ATOM 662 O O . HIS A 1 86 ? -8.469 3.421 3.877 1.00 96.38 86 HIS A O 1
ATOM 668 N N . GLY A 1 87 ? -9.915 2.267 2.585 1.00 95.25 87 GLY A N 1
ATOM 669 C CA . GLY A 1 87 ? -8.993 2.065 1.462 1.00 95.25 87 GLY A CA 1
ATOM 670 C C . GLY A 1 87 ? -8.053 0.880 1.673 1.00 95.25 87 GLY A C 1
ATOM 671 O O . GLY A 1 87 ? -6.998 0.810 1.040 1.00 95.25 87 GLY A O 1
ATOM 672 N N . LEU A 1 88 ? -8.426 -0.026 2.583 1.00 95.69 88 LEU A N 1
ATOM 673 C CA . LEU A 1 88 ? -7.707 -1.269 2.804 1.00 95.69 88 LEU A CA 1
ATOM 674 C C . LEU A 1 88 ? -7.746 -2.140 1.537 1.00 95.69 88 LEU A C 1
ATOM 676 O O . LEU A 1 88 ? -8.726 -2.072 0.788 1.00 95.69 88 LEU A O 1
ATOM 680 N N . PRO A 1 89 ? -6.715 -2.970 1.310 1.00 92.88 89 PRO A N 1
ATOM 681 C CA . PRO A 1 89 ? -6.790 -4.007 0.292 1.00 92.88 89 PRO A CA 1
ATOM 682 C C . PRO A 1 89 ? -7.985 -4.937 0.543 1.00 92.88 89 PRO A C 1
ATOM 684 O O . PRO A 1 89 ? -8.406 -5.130 1.684 1.00 92.88 89 PRO A O 1
ATOM 687 N N . ASP A 1 90 ? -8.530 -5.507 -0.529 1.00 92.06 90 ASP A N 1
ATOM 688 C CA . ASP A 1 90 ? -9.693 -6.393 -0.470 1.00 92.06 90 ASP A CA 1
ATOM 689 C C . ASP A 1 90 ? -9.398 -7.719 -1.198 1.00 92.06 90 ASP A C 1
ATOM 691 O O . ASP A 1 90 ? -9.280 -7.711 -2.429 1.00 92.06 90 ASP A O 1
ATOM 695 N N . PRO A 1 91 ? -9.268 -8.855 -0.484 1.00 94.50 91 PRO A N 1
ATOM 696 C CA . PRO A 1 91 ? -9.251 -9.000 0.978 1.00 94.50 91 PRO A CA 1
ATOM 697 C C . PRO A 1 91 ? -7.883 -8.650 1.598 1.00 94.50 91 PRO A C 1
ATOM 699 O O . PRO A 1 91 ? -6.846 -8.739 0.938 1.00 94.50 91 PRO A O 1
ATOM 702 N N . VAL A 1 92 ? -7.859 -8.323 2.894 1.00 96.50 92 VAL A N 1
ATOM 703 C CA . VAL A 1 92 ? -6.623 -8.130 3.677 1.00 96.50 92 VAL A CA 1
ATOM 704 C C . VAL A 1 92 ? -6.708 -8.805 5.045 1.00 96.50 92 VAL A C 1
ATOM 706 O O . VAL A 1 92 ? -7.775 -8.876 5.649 1.00 96.50 92 VAL A O 1
ATOM 709 N N . VAL A 1 93 ? -5.570 -9.269 5.562 1.00 97.19 93 VAL A N 1
ATOM 710 C CA . VAL A 1 93 ? -5.444 -9.702 6.960 1.00 97.19 93 VAL A CA 1
ATOM 711 C C . VAL A 1 93 ? -4.976 -8.523 7.809 1.00 97.19 93 VAL A C 1
ATOM 713 O O . VAL A 1 93 ? -3.913 -7.954 7.562 1.00 97.19 93 VAL A O 1
ATOM 716 N N . VAL A 1 94 ? -5.771 -8.167 8.815 1.00 97.12 94 VAL A N 1
ATOM 717 C CA . VAL A 1 94 ? -5.442 -7.167 9.835 1.00 97.12 94 VAL A CA 1
ATOM 718 C C . VAL A 1 94 ? -5.178 -7.897 11.143 1.00 97.12 94 VAL A C 1
ATOM 720 O O . VAL A 1 94 ? -6.010 -8.680 11.596 1.00 97.12 94 VAL A O 1
ATOM 723 N N . LYS A 1 95 ? -4.032 -7.643 11.768 1.00 98.06 95 LYS A N 1
ATOM 724 C CA . LYS A 1 95 ? -3.700 -8.207 13.075 1.00 98.06 95 LYS A CA 1
ATOM 725 C C . LYS A 1 95 ? -4.080 -7.219 14.172 1.00 98.06 95 LYS A C 1
ATOM 727 O O . LYS A 1 95 ? -3.642 -6.071 14.121 1.00 98.06 95 LYS A O 1
ATOM 732 N N . ILE A 1 96 ? -4.867 -7.655 15.149 1.00 96.75 96 ILE A N 1
ATOM 733 C CA . ILE A 1 96 ? -5.266 -6.872 16.323 1.00 96.75 96 ILE A CA 1
ATOM 734 C C . ILE A 1 96 ? -4.807 -7.634 17.564 1.00 96.75 96 ILE A C 1
ATOM 736 O O . ILE A 1 96 ? -5.258 -8.753 17.790 1.00 96.75 96 ILE A O 1
ATOM 740 N N . ASP A 1 97 ? -3.881 -7.065 18.337 1.00 96.38 97 ASP A N 1
ATOM 741 C CA . ASP A 1 97 ? -3.297 -7.703 19.532 1.00 96.38 97 ASP A CA 1
ATOM 742 C C . ASP A 1 97 ? -2.826 -9.147 19.274 1.00 96.38 97 ASP A C 1
ATOM 744 O O . ASP A 1 97 ? -3.154 -10.092 19.988 1.00 96.38 97 ASP A O 1
ATOM 748 N N . ASP A 1 98 ? -2.061 -9.309 18.195 1.00 95.44 98 ASP A N 1
ATOM 749 C CA . ASP A 1 98 ? -1.549 -10.584 17.686 1.00 95.44 98 ASP A CA 1
ATOM 750 C C . ASP A 1 98 ? -2.593 -11.578 17.132 1.00 95.44 98 ASP A C 1
ATOM 752 O O . ASP A 1 98 ? -2.215 -12.657 16.670 1.00 95.44 98 ASP A O 1
ATOM 756 N N . VAL A 1 99 ? -3.876 -11.210 17.094 1.00 97.00 99 VAL A N 1
ATOM 757 C CA . VAL A 1 99 ? -4.959 -12.017 16.513 1.00 97.00 99 VAL A CA 1
ATOM 758 C C . VAL A 1 99 ? -5.238 -11.582 15.076 1.00 97.00 99 VAL A C 1
ATOM 760 O O . VAL A 1 99 ? -5.427 -10.402 14.801 1.00 97.00 99 VAL A O 1
ATOM 763 N N . GLU A 1 100 ? -5.263 -12.532 14.143 1.00 97.62 100 GLU A N 1
ATOM 764 C CA . GLU A 1 100 ? -5.541 -12.265 12.728 1.00 97.62 100 GLU A CA 1
ATOM 765 C C . GLU A 1 100 ? -7.046 -12.149 12.448 1.00 97.62 100 GLU A C 1
ATOM 767 O O . GLU A 1 100 ? -7.843 -12.997 12.856 1.00 97.62 100 GLU A O 1
ATOM 772 N N . HIS A 1 101 ? -7.416 -11.118 11.689 1.00 96.00 101 HIS A N 1
ATOM 773 C CA . HIS A 1 101 ? -8.767 -10.864 11.205 1.00 96.00 101 HIS A CA 1
ATOM 774 C C . HIS A 1 101 ? -8.751 -10.697 9.685 1.00 96.00 101 HIS A C 1
ATOM 776 O O . HIS A 1 101 ? -8.051 -9.834 9.158 1.00 96.00 101 HIS A O 1
ATOM 782 N N . GLU A 1 102 ? -9.545 -11.495 8.972 1.00 97.06 102 GLU A N 1
ATOM 783 C CA . GLU A 1 102 ? -9.775 -11.295 7.540 1.00 97.06 102 GLU A CA 1
ATOM 784 C C . GLU A 1 102 ? -10.800 -10.174 7.339 1.00 97.06 102 GLU A C 1
ATOM 786 O O . GLU A 1 102 ? -11.917 -10.227 7.859 1.00 97.06 102 GLU A O 1
ATOM 791 N N . VAL A 1 103 ? -10.407 -9.148 6.590 1.00 95.56 103 VAL A N 1
ATOM 792 C CA . VAL A 1 103 ? -11.222 -7.979 6.273 1.00 95.56 103 VAL A CA 1
ATOM 793 C C . VAL A 1 103 ? -11.481 -7.966 4.775 1.00 95.56 103 VAL A C 1
ATOM 795 O O . VAL A 1 103 ? -10.550 -7.953 3.971 1.00 95.56 103 VAL A O 1
ATOM 798 N N . ALA A 1 104 ? -12.760 -7.931 4.415 1.00 94.56 104 ALA A N 1
ATOM 799 C CA . ALA A 1 104 ? -13.226 -7.769 3.046 1.00 94.56 104 ALA A CA 1
ATOM 800 C C . ALA A 1 104 ? -14.030 -6.467 2.907 1.00 94.56 104 ALA A C 1
ATOM 802 O O . ALA A 1 104 ? -14.586 -5.959 3.883 1.00 94.56 104 ALA A O 1
ATOM 803 N N . GLY A 1 105 ? -14.107 -5.922 1.694 1.00 92.56 105 GLY A N 1
ATOM 804 C CA . GLY A 1 105 ? -14.830 -4.680 1.398 1.00 92.56 105 GLY A CA 1
ATOM 805 C C . GLY A 1 105 ? -14.052 -3.387 1.680 1.00 92.56 105 GLY A C 1
ATOM 806 O O . GLY A 1 105 ? -14.633 -2.304 1.632 1.00 92.56 105 GLY A O 1
ATOM 807 N N . GLY A 1 106 ? -12.748 -3.479 1.963 1.00 94.44 106 GLY A N 1
ATOM 808 C CA . GLY A 1 106 ? -11.830 -2.333 1.999 1.00 94.44 106 GLY A CA 1
ATOM 809 C C . GLY A 1 106 ? -11.939 -1.408 3.220 1.00 94.44 106 GLY A C 1
ATOM 810 O O . GLY A 1 106 ? -11.363 -0.312 3.215 1.00 94.44 106 GLY A O 1
ATOM 811 N N . SER A 1 107 ? -12.652 -1.822 4.273 1.00 95.94 107 SER A N 1
ATOM 812 C CA . SER A 1 107 ? -12.752 -1.066 5.527 1.00 95.94 107 SER A CA 1
ATOM 813 C C . SER A 1 107 ? -13.028 -1.939 6.749 1.00 95.94 107 SER A C 1
ATOM 815 O O . SER A 1 107 ? -13.693 -2.964 6.635 1.00 95.94 107 SER A O 1
ATOM 817 N N . ILE A 1 108 ? -12.589 -1.480 7.921 1.00 96.06 108 ILE A N 1
ATOM 818 C CA . ILE A 1 108 ? -12.889 -2.073 9.234 1.00 96.06 108 ILE A CA 1
ATOM 819 C C . ILE A 1 108 ? -13.121 -0.952 10.256 1.00 96.06 108 ILE A C 1
ATOM 821 O O . ILE A 1 108 ? -12.460 0.089 10.188 1.00 96.06 108 ILE A O 1
ATOM 825 N N . SER A 1 109 ? -14.047 -1.165 11.193 1.00 97.00 109 SER A N 1
ATOM 826 C CA . SER A 1 109 ? -14.263 -0.302 12.358 1.00 97.00 109 SER A CA 1
ATOM 827 C C . SER A 1 109 ? -13.854 -1.003 13.654 1.00 97.00 109 SER A C 1
ATOM 829 O O . SER A 1 109 ? -13.952 -2.224 13.780 1.00 97.00 109 SER A O 1
ATOM 831 N N . ILE A 1 110 ? -13.350 -0.217 14.604 1.00 96.69 110 ILE A N 1
ATOM 832 C CA . ILE A 1 110 ? -12.885 -0.667 15.916 1.00 96.69 110 ILE A CA 1
ATOM 833 C C . ILE A 1 110 ? -13.553 0.209 16.979 1.00 96.69 110 ILE A C 1
ATOM 835 O O . ILE A 1 110 ? -13.329 1.422 17.005 1.00 96.69 110 ILE A O 1
ATOM 839 N N . SER A 1 111 ? -14.348 -0.419 17.847 1.00 97.56 111 SER A N 1
ATOM 840 C CA . SER A 1 111 ? -14.959 0.148 19.058 1.00 97.56 111 SER A CA 1
ATOM 841 C C . SER A 1 111 ? -14.582 -0.691 20.280 1.00 97.56 111 SER A C 1
ATOM 843 O O . SER A 1 111 ? -14.130 -1.833 20.156 1.00 97.56 111 SER A O 1
ATOM 845 N N . SER A 1 112 ? -14.777 -0.135 21.477 1.00 97.12 112 SER A N 1
ATOM 846 C CA . SER A 1 112 ? -14.675 -0.906 22.715 1.00 97.12 112 SER A CA 1
ATOM 847 C C . SER A 1 112 ? -15.604 -0.371 23.807 1.00 97.12 112 SER A C 1
ATOM 849 O O . SER A 1 112 ? -15.666 0.843 23.993 1.00 97.12 112 SER A O 1
ATOM 851 N N . PRO A 1 113 ? -16.255 -1.243 24.603 1.00 97.19 113 PRO A N 1
ATOM 852 C CA . PRO A 1 113 ? -16.981 -0.854 25.814 1.00 97.19 113 PRO A CA 1
ATOM 853 C C . PRO A 1 113 ? -16.074 -0.662 27.045 1.00 97.19 113 PRO A C 1
ATOM 855 O O . PRO A 1 113 ? -16.571 -0.369 28.132 1.00 97.19 113 PRO A O 1
ATOM 858 N N . MET A 1 114 ? -14.768 -0.935 26.937 1.00 97.06 114 MET A N 1
ATOM 859 C CA . MET A 1 114 ? -13.825 -0.894 28.061 1.00 97.06 114 MET A CA 1
ATOM 860 C C . MET A 1 114 ? -12.523 -0.177 27.688 1.00 97.06 114 MET A C 1
ATOM 862 O O . MET A 1 114 ? -12.040 -0.342 26.565 1.00 97.06 114 MET A O 1
ATOM 866 N N . PRO A 1 115 ? -11.901 0.561 28.629 1.00 97.88 115 PRO A N 1
ATOM 867 C CA . PRO A 1 115 ? -10.601 1.165 28.386 1.00 97.88 115 PRO A CA 1
ATOM 868 C C . PRO A 1 115 ? -9.531 0.115 28.069 1.00 97.88 115 PRO A C 1
ATOM 870 O O . PRO A 1 115 ? -9.330 -0.826 28.843 1.00 97.88 115 PRO A O 1
ATOM 873 N N . ALA A 1 116 ? -8.853 0.279 26.937 1.00 96.88 116 ALA A N 1
ATOM 874 C CA . ALA A 1 116 ? -7.840 -0.639 26.423 1.00 96.88 116 ALA A CA 1
ATOM 875 C C . ALA A 1 116 ? -6.994 0.041 25.335 1.00 96.88 116 ALA A C 1
ATOM 877 O O . ALA A 1 116 ? -7.392 1.062 24.777 1.00 96.88 116 ALA A O 1
ATOM 878 N N . THR A 1 117 ? -5.848 -0.549 25.003 1.00 97.94 117 THR A N 1
ATOM 879 C CA . THR A 1 117 ? -5.050 -0.164 23.832 1.00 97.94 117 THR A CA 1
ATOM 880 C C . THR A 1 117 ? -5.001 -1.347 22.878 1.00 97.94 117 THR A C 1
ATOM 882 O O . THR A 1 117 ? -4.556 -2.415 23.284 1.00 97.94 117 THR A O 1
ATOM 885 N N . TYR A 1 118 ? -5.424 -1.135 21.634 1.00 97.44 118 TYR A N 1
ATOM 886 C CA . TYR A 1 118 ? -5.423 -2.129 20.563 1.00 97.44 118 TYR A CA 1
ATOM 887 C C . TYR A 1 118 ? -4.263 -1.867 19.612 1.00 97.44 118 TYR A C 1
ATOM 889 O O . TYR A 1 118 ? -4.192 -0.795 19.001 1.00 97.44 118 TYR A O 1
ATOM 897 N N . ARG A 1 119 ? -3.363 -2.839 19.459 1.00 98.12 119 ARG A N 1
ATOM 898 C CA . ARG A 1 119 ? -2.254 -2.770 18.504 1.00 98.12 119 ARG A CA 1
ATOM 899 C C . ARG A 1 119 ? -2.685 -3.342 17.162 1.00 98.12 119 ARG A C 1
ATOM 901 O O . ARG A 1 119 ? -3.025 -4.518 17.072 1.00 98.12 119 ARG A O 1
ATOM 908 N N . ILE A 1 120 ? -2.619 -2.511 16.129 1.00 97.69 120 ILE A N 1
ATOM 909 C CA . ILE A 1 120 ? -3.008 -2.844 14.761 1.00 97.69 120 ILE A CA 1
ATOM 910 C C . ILE A 1 120 ? -1.761 -3.032 13.906 1.00 97.69 120 ILE A C 1
ATOM 912 O O . ILE A 1 120 ? -0.929 -2.126 13.838 1.00 97.69 120 ILE A O 1
ATOM 916 N N . GLU A 1 121 ? -1.667 -4.166 13.216 1.00 98.00 121 GLU A N 1
ATOM 917 C CA . GLU A 1 121 ? -0.616 -4.451 12.235 1.00 98.00 121 GLU A CA 1
ATOM 918 C C . GLU A 1 121 ? -1.230 -4.870 10.899 1.00 98.00 121 GLU A C 1
ATOM 920 O O . GLU A 1 121 ? -2.153 -5.687 10.851 1.00 98.00 121 GLU A O 1
ATOM 925 N N . ILE A 1 122 ? -0.704 -4.319 9.807 1.00 97.12 122 ILE A N 1
ATOM 926 C CA . ILE A 1 122 ? -1.074 -4.704 8.443 1.00 97.12 122 ILE A CA 1
ATOM 927 C C . ILE A 1 122 ? 0.209 -4.817 7.627 1.00 97.12 122 ILE A C 1
ATOM 929 O O . ILE A 1 122 ? 0.935 -3.835 7.467 1.00 97.12 122 ILE A O 1
ATOM 933 N N . ASP A 1 123 ? 0.476 -6.008 7.099 1.00 96.12 123 ASP A N 1
ATOM 934 C CA . ASP A 1 123 ? 1.575 -6.269 6.170 1.00 96.12 123 ASP A CA 1
ATOM 935 C C . ASP A 1 123 ? 1.005 -6.905 4.900 1.00 96.12 123 ASP A C 1
ATOM 937 O O . ASP A 1 123 ? 0.706 -8.099 4.850 1.00 96.12 123 ASP A O 1
ATOM 941 N N . HIS A 1 124 ? 0.760 -6.070 3.889 1.00 95.81 124 HIS A N 1
ATOM 942 C CA . HIS A 1 124 ? 0.138 -6.501 2.644 1.00 95.81 124 HIS A CA 1
ATOM 943 C C . HIS A 1 124 ? 0.691 -5.722 1.455 1.00 95.81 124 HIS A C 1
ATOM 945 O O . HIS A 1 124 ? 0.377 -4.551 1.257 1.00 95.81 124 HIS A O 1
ATOM 951 N N . TRP A 1 125 ? 1.499 -6.375 0.625 1.00 95.81 125 TRP A N 1
ATOM 952 C CA . TRP A 1 125 ? 1.981 -5.785 -0.622 1.00 95.81 125 TRP A CA 1
ATOM 953 C C . TRP A 1 125 ? 0.812 -5.537 -1.601 1.00 95.81 125 TRP A C 1
ATOM 955 O O . TRP A 1 125 ? -0.035 -6.417 -1.728 1.00 95.81 125 TRP A O 1
ATOM 965 N N . PRO A 1 126 ? 0.737 -4.393 -2.317 1.00 96.38 126 PRO A N 1
ATOM 966 C CA . PRO A 1 126 ? 1.738 -3.332 -2.456 1.00 96.38 126 PRO A CA 1
ATOM 967 C C . PRO A 1 126 ? 1.593 -2.175 -1.461 1.00 96.38 126 PRO A C 1
ATOM 969 O O . PRO A 1 126 ? 2.211 -1.140 -1.660 1.00 96.38 126 PRO A O 1
ATOM 972 N N . TYR A 1 127 ? 0.832 -2.296 -0.378 1.00 96.38 127 TYR A N 1
ATOM 973 C CA . TYR A 1 127 ? 0.755 -1.258 0.654 1.00 96.38 127 TYR A CA 1
ATOM 974 C C . TYR A 1 127 ? 1.986 -1.295 1.553 1.00 96.38 127 TYR A C 1
ATOM 976 O O . TYR A 1 127 ? 2.593 -2.351 1.742 1.00 96.38 127 TYR A O 1
ATOM 984 N N . LEU A 1 128 ? 2.392 -0.142 2.086 1.00 95.44 128 LEU A N 1
ATOM 985 C CA . LEU A 1 128 ? 3.464 -0.081 3.081 1.00 95.44 128 LEU A CA 1
ATOM 986 C C . LEU A 1 128 ? 3.046 -0.819 4.364 1.00 95.44 128 LEU A C 1
ATOM 988 O O . LEU A 1 128 ? 1.888 -0.690 4.768 1.00 95.44 128 LEU A O 1
ATOM 992 N N . PRO A 1 129 ? 3.972 -1.538 5.031 1.00 95.50 129 PRO A N 1
ATOM 993 C CA . PRO A 1 129 ? 3.702 -2.099 6.346 1.00 95.50 129 PRO A CA 1
ATOM 994 C C . PRO A 1 129 ? 3.237 -1.009 7.310 1.00 95.50 129 PRO A C 1
ATOM 996 O O . PRO A 1 129 ? 3.844 0.061 7.400 1.00 95.50 129 PRO A O 1
ATOM 999 N N . PHE A 1 130 ? 2.171 -1.290 8.044 1.00 96.25 130 PHE A N 1
ATOM 1000 C CA . PHE A 1 130 ? 1.523 -0.337 8.931 1.00 96.25 130 PHE A CA 1
ATOM 1001 C C . PHE A 1 130 ? 1.431 -0.889 10.342 1.00 96.25 130 PHE A C 1
ATOM 1003 O O . PHE A 1 130 ? 1.094 -2.054 10.542 1.00 96.25 130 PHE A O 1
ATOM 1010 N N . ASN A 1 131 ? 1.715 -0.021 11.312 1.00 96.88 131 ASN A N 1
ATOM 1011 C CA . ASN A 1 131 ? 1.601 -0.309 12.732 1.00 96.88 131 ASN A CA 1
ATOM 1012 C C . ASN A 1 131 ? 1.035 0.925 13.439 1.00 96.88 131 ASN A C 1
ATOM 1014 O O . ASN A 1 131 ? 1.579 2.021 13.285 1.00 96.88 131 ASN A O 1
ATOM 1018 N N . ALA A 1 132 ? -0.033 0.753 14.214 1.00 97.06 132 ALA A N 1
ATOM 1019 C CA . ALA A 1 132 ? -0.626 1.824 15.011 1.00 97.06 132 ALA A CA 1
ATOM 1020 C C . ALA A 1 132 ? -1.270 1.283 16.291 1.00 97.06 132 ALA A C 1
ATOM 1022 O O . ALA A 1 132 ? -1.583 0.101 16.393 1.00 97.06 132 ALA A O 1
ATOM 1023 N N . GLU A 1 133 ? -1.496 2.175 17.251 1.00 98.19 133 GLU A N 1
ATOM 1024 C CA . GLU A 1 133 ? -2.254 1.887 18.467 1.00 98.19 133 GLU A CA 1
ATOM 1025 C C . GLU A 1 133 ? -3.553 2.695 18.462 1.00 98.19 133 GLU A C 1
ATOM 1027 O O . GLU A 1 133 ? -3.539 3.897 18.179 1.00 98.19 133 GLU A O 1
ATOM 1032 N N . ILE A 1 134 ? -4.668 2.040 18.782 1.00 98.00 134 ILE A N 1
ATOM 1033 C CA . ILE A 1 134 ? -5.954 2.685 19.055 1.00 98.00 134 ILE A CA 1
ATOM 1034 C C . ILE A 1 134 ? -6.203 2.595 20.554 1.00 98.00 134 ILE A C 1
ATOM 1036 O O . ILE A 1 134 ? -6.273 1.502 21.110 1.00 98.00 134 ILE A O 1
ATOM 1040 N N . VAL A 1 135 ? -6.333 3.743 21.209 1.00 98.50 135 VAL A N 1
ATOM 1041 C CA . VAL A 1 135 ? -6.575 3.834 22.649 1.00 98.50 135 VAL A CA 1
ATOM 1042 C C . VAL A 1 135 ? -8.052 4.124 22.889 1.00 98.50 135 VAL A C 1
ATOM 1044 O O . VAL A 1 135 ? -8.570 5.142 22.433 1.00 98.50 135 VAL A O 1
ATOM 1047 N N . ALA A 1 136 ? -8.716 3.227 23.612 1.00 98.00 136 ALA A N 1
ATOM 1048 C CA . ALA A 1 136 ? -10.042 3.431 24.175 1.00 98.00 136 ALA A CA 1
ATOM 1049 C C . ALA A 1 136 ? -9.905 3.917 25.624 1.00 98.00 136 ALA A C 1
ATOM 1051 O O . ALA A 1 136 ? -9.231 3.267 26.430 1.00 98.00 136 ALA A O 1
ATOM 1052 N N . SER A 1 137 ? -10.532 5.046 25.964 1.00 95.62 137 SER A N 1
ATOM 1053 C CA . SER A 1 137 ? -10.481 5.645 27.311 1.00 95.62 137 SER A CA 1
ATOM 1054 C C . SER A 1 137 ? -11.825 6.148 27.808 1.00 95.62 137 SER A C 1
ATOM 1056 O O . SER A 1 137 ? -12.648 6.543 26.951 1.00 95.62 137 SER A O 1
#

Secondary structure (DSSP, 8-state):
-------TT-EEEEEEE-TTT--EEEEEEEEGGGGGGGPPTT-EEEES---TTTEEEETTEEEEPP--EES-SEE-TTSS--EEEES--SSEEEEETTEEEEE-SSEEEE--SS-EEEEEEE--TTSPPEEEEEEE-

pLDDT: mean 94.94, std 8.11, range [46.03, 98.5]